Protein AF-A0A8T5BMA0-F1 (afdb_monomer)

Mean predicted aligned error: 6.85 Å

Sequence (98 aa):
MYYATDVYEDEIACFSRDQLEMKISVLMRWQLNVSKLKDLYLSFLRLDYDQTAIDSIMKEIIRLITKEYTSLETIEHRDIVAQRMQDEVFQKMREKSQ

Structure (mmCIF, N/CA/C/O backbone):
data_AF-A0A8T5BMA0-F1
#
_entry.id   AF-A0A8T5BMA0-F1
#
loop_
_atom_site.group_PDB
_atom_site.id
_atom_site.type_symbol
_atom_site.label_atom_id
_atom_site.label_alt_id
_atom_site.label_comp_id
_atom_site.label_asym_id
_atom_site.label_entity_id
_atom_site.label_seq_id
_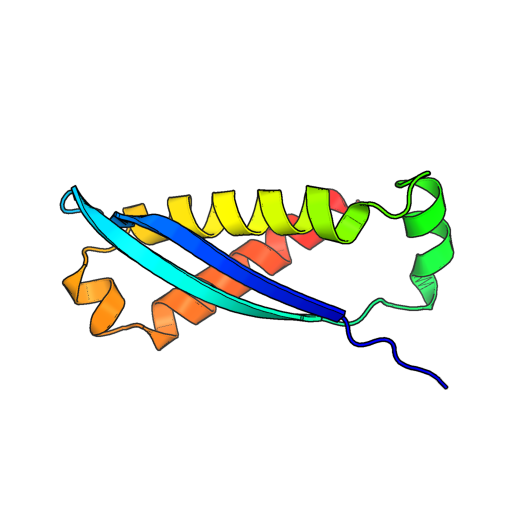atom_site.pdbx_PDB_ins_code
_atom_site.Cartn_x
_atom_site.Cartn_y
_atom_site.Cartn_z
_atom_site.occupancy
_atom_site.B_iso_or_equiv
_atom_site.auth_seq_id
_atom_site.auth_comp_id
_atom_site.auth_asym_id
_atom_site.auth_atom_id
_atom_site.pdbx_PDB_model_num
ATOM 1 N N . MET A 1 1 ? 12.824 -19.658 -22.094 1.00 39.31 1 MET A N 1
ATOM 2 C CA . MET A 1 1 ? 12.939 -18.249 -21.667 1.00 39.31 1 MET A CA 1
ATOM 3 C C . MET A 1 1 ? 12.879 -18.246 -20.150 1.00 39.31 1 MET A C 1
ATOM 5 O O . MET A 1 1 ? 11.909 -18.763 -19.614 1.00 39.31 1 MET A O 1
ATOM 9 N N . TYR A 1 2 ? 13.938 -17.803 -19.470 1.00 38.09 2 TYR A N 1
ATOM 10 C CA . TYR A 1 2 ? 13.939 -17.671 -18.010 1.00 38.09 2 TYR A CA 1
ATOM 11 C C . TYR A 1 2 ? 13.206 -16.376 -17.659 1.00 38.09 2 TYR A C 1
ATOM 13 O O . TYR A 1 2 ? 13.709 -15.292 -17.936 1.00 38.09 2 TYR A O 1
ATOM 21 N N . TYR A 1 3 ? 12.003 -16.491 -17.105 1.00 44.22 3 TYR A N 1
ATOM 22 C CA . TYR A 1 3 ? 11.316 -15.365 -16.484 1.00 44.22 3 TYR A CA 1
ATOM 23 C C . TYR A 1 3 ? 11.788 -15.324 -15.032 1.00 44.22 3 TYR A C 1
ATOM 25 O O . TYR A 1 3 ? 11.317 -16.115 -14.215 1.00 44.22 3 TYR A O 1
ATOM 33 N N . ALA A 1 4 ? 12.761 -14.468 -14.717 1.00 55.44 4 ALA A N 1
ATOM 34 C CA . ALA A 1 4 ? 13.046 -14.154 -13.323 1.00 55.44 4 ALA A CA 1
ATOM 35 C C . ALA A 1 4 ? 11.813 -13.411 -12.789 1.00 55.44 4 ALA A C 1
ATOM 37 O O . ALA A 1 4 ? 11.507 -12.300 -13.214 1.00 55.44 4 ALA A O 1
ATOM 38 N N . THR A 1 5 ? 11.006 -14.114 -11.998 1.00 63.28 5 THR A N 1
ATOM 39 C CA . THR A 1 5 ? 9.925 -13.501 -11.229 1.00 63.28 5 THR A CA 1
ATOM 40 C C . THR A 1 5 ? 10.535 -13.159 -9.891 1.00 63.28 5 THR A C 1
ATOM 42 O O . THR A 1 5 ? 10.890 -14.073 -9.145 1.00 63.28 5 THR A O 1
ATOM 45 N N . ASP A 1 6 ? 10.668 -11.871 -9.617 1.00 76.25 6 ASP A N 1
ATOM 46 C CA . ASP A 1 6 ? 11.246 -11.401 -8.371 1.00 76.25 6 ASP A CA 1
ATOM 47 C C . ASP A 1 6 ? 10.145 -11.193 -7.332 1.00 76.25 6 ASP A C 1
ATOM 49 O O . ASP A 1 6 ? 8.963 -10.977 -7.641 1.00 76.25 6 ASP A O 1
ATOM 53 N N . VAL A 1 7 ? 10.540 -11.343 -6.073 1.00 82.56 7 VAL A N 1
ATOM 54 C CA . VAL A 1 7 ? 9.643 -11.290 -4.923 1.00 82.56 7 VAL A CA 1
ATOM 55 C C . VAL A 1 7 ? 10.206 -10.294 -3.925 1.00 82.56 7 VAL A C 1
ATOM 57 O O . VAL A 1 7 ? 11.378 -10.365 -3.568 1.00 82.56 7 VAL A O 1
ATOM 60 N N . TYR A 1 8 ? 9.352 -9.386 -3.471 1.00 84.12 8 TYR A N 1
ATOM 61 C CA . TYR A 1 8 ? 9.624 -8.486 -2.362 1.00 84.12 8 TYR A CA 1
ATOM 62 C C . TYR A 1 8 ? 8.740 -8.891 -1.182 1.00 84.12 8 TYR A C 1
ATOM 64 O O . TYR A 1 8 ? 7.525 -9.034 -1.337 1.00 84.12 8 TYR A O 1
ATOM 72 N N . GLU A 1 9 ? 9.352 -9.083 -0.019 1.00 89.44 9 GLU A N 1
ATOM 73 C CA . GLU A 1 9 ? 8.677 -9.425 1.230 1.00 89.44 9 GLU A CA 1
ATOM 74 C C . GLU A 1 9 ? 9.224 -8.538 2.350 1.00 89.44 9 GLU A C 1
ATOM 76 O O . GLU A 1 9 ? 10.439 -8.474 2.539 1.00 89.44 9 GLU A O 1
ATOM 81 N N . ASP A 1 10 ? 8.339 -7.843 3.068 1.00 91.44 10 ASP A N 1
ATOM 82 C CA . ASP A 1 10 ? 8.716 -7.017 4.222 1.00 91.44 10 ASP A CA 1
ATOM 83 C C . ASP A 1 10 ? 7.554 -6.870 5.223 1.00 91.44 10 ASP A C 1
ATOM 85 O O . ASP A 1 10 ? 6.379 -7.064 4.890 1.00 91.44 10 ASP A O 1
ATOM 89 N N . GLU A 1 11 ? 7.888 -6.497 6.459 1.00 94.00 11 GLU A N 1
ATOM 90 C CA . GLU A 1 11 ? 6.956 -6.136 7.526 1.00 94.00 11 GLU A CA 1
ATOM 91 C C . GLU A 1 11 ? 7.117 -4.654 7.876 1.00 94.00 11 GLU A C 1
ATOM 93 O O . GLU A 1 11 ? 8.120 -4.215 8.443 1.00 94.00 11 GLU A O 1
ATOM 98 N N . ILE A 1 12 ? 6.095 -3.858 7.564 1.00 93.75 12 ILE A N 1
ATOM 99 C CA . ILE A 1 12 ? 6.172 -2.402 7.677 1.00 93.75 12 ILE A CA 1
ATOM 100 C C . ILE A 1 12 ? 5.372 -1.935 8.890 1.00 93.75 12 ILE A C 1
ATOM 102 O O . ILE A 1 12 ? 4.142 -2.010 8.923 1.00 93.75 12 ILE A O 1
ATOM 106 N N . ALA A 1 13 ? 6.091 -1.410 9.884 1.00 94.69 13 ALA A N 1
ATOM 107 C CA . ALA A 1 13 ? 5.496 -0.720 11.023 1.00 94.69 13 ALA A CA 1
ATOM 108 C C . ALA A 1 13 ? 4.928 0.645 10.594 1.00 94.69 13 ALA A C 1
ATOM 110 O O . ALA A 1 13 ? 5.605 1.450 9.933 1.00 94.69 13 ALA A O 1
ATOM 111 N N . CYS A 1 14 ? 3.675 0.896 10.965 1.00 94.25 14 CYS A N 1
ATOM 112 C CA . CYS A 1 14 ? 2.927 2.104 10.642 1.00 94.25 14 CYS A CA 1
ATOM 113 C C . CYS A 1 14 ? 1.845 2.386 11.695 1.00 94.25 14 CYS A C 1
ATOM 115 O O . CYS A 1 14 ? 1.597 1.580 12.586 1.00 94.25 14 CYS A O 1
ATOM 117 N N . PHE A 1 15 ? 1.220 3.557 11.595 1.00 94.88 15 PHE A N 1
ATOM 118 C CA . PHE A 1 15 ? 0.109 3.949 12.456 1.00 94.88 15 PHE A CA 1
ATOM 119 C C . PHE A 1 15 ? -1.145 4.125 11.613 1.00 94.88 15 PHE A C 1
ATOM 121 O O . PHE A 1 15 ? -1.080 4.701 10.521 1.00 94.88 15 PHE A O 1
ATOM 128 N N . SER A 1 16 ? -2.269 3.656 12.139 1.00 95.69 16 SER A N 1
ATOM 129 C CA . SER A 1 16 ? -3.595 3.935 11.599 1.00 95.69 16 SER A CA 1
ATOM 130 C C . SER A 1 16 ? -4.022 5.384 11.855 1.00 95.69 16 SER A C 1
ATOM 132 O O . SER A 1 16 ? -3.394 6.133 12.611 1.00 95.69 16 SER A O 1
ATOM 134 N N . ARG A 1 17 ? -5.143 5.781 11.250 1.00 97.00 17 ARG A N 1
ATOM 135 C CA . ARG A 1 17 ? -5.790 7.086 11.445 1.00 97.00 17 ARG A CA 1
ATOM 136 C C . ARG A 1 17 ? -6.126 7.379 12.909 1.00 97.00 17 ARG A C 1
ATOM 138 O O . ARG A 1 17 ? -5.987 8.513 13.357 1.00 97.00 17 ARG A O 1
ATOM 145 N N . ASP A 1 18 ? -6.554 6.361 13.650 1.00 97.25 18 ASP A N 1
ATOM 146 C CA . ASP A 1 18 ? -6.861 6.405 15.085 1.00 97.25 18 ASP A CA 1
ATOM 147 C C . ASP A 1 18 ? -5.622 6.233 15.984 1.00 97.25 18 ASP A C 1
ATOM 149 O O . ASP A 1 18 ? -5.754 6.068 17.192 1.00 97.25 18 ASP A O 1
ATOM 153 N N . GLN A 1 19 ? -4.418 6.354 15.407 1.00 92.88 19 GLN A N 1
ATOM 154 C CA . GLN A 1 19 ? -3.120 6.357 16.097 1.00 92.88 19 GLN A CA 1
ATOM 155 C C . GLN A 1 19 ? -2.757 5.043 16.795 1.00 92.88 19 GLN A C 1
ATOM 157 O O . GLN A 1 19 ? -1.919 5.025 17.697 1.00 92.88 19 GLN A O 1
ATOM 162 N N . LEU A 1 20 ? -3.341 3.930 16.364 1.00 95.88 20 LEU A N 1
ATOM 163 C CA . LEU A 1 20 ? -2.943 2.617 16.842 1.00 95.88 20 LEU A CA 1
ATOM 164 C C . LEU A 1 20 ? -1.760 2.110 16.015 1.00 95.88 20 LEU A C 1
ATOM 166 O O . LEU A 1 20 ? -1.695 2.287 14.795 1.00 95.88 20 LEU A O 1
ATOM 170 N N . GLU A 1 21 ? -0.797 1.502 16.701 1.00 94.38 21 GLU A N 1
ATOM 171 C CA . GLU A 1 21 ? 0.372 0.913 16.058 1.00 94.38 21 GLU A CA 1
ATOM 172 C C . GLU A 1 21 ? -0.023 -0.381 15.343 1.00 94.38 21 GLU A C 1
ATOM 174 O O . GLU A 1 21 ? -0.700 -1.248 15.900 1.00 94.38 21 GLU A O 1
ATOM 179 N N . MET A 1 22 ? 0.407 -0.508 14.092 1.00 93.44 22 MET A N 1
ATOM 180 C CA . MET A 1 22 ? 0.109 -1.642 13.235 1.00 93.44 22 MET A CA 1
ATOM 181 C C . MET A 1 22 ? 1.363 -2.105 12.509 1.00 93.44 22 MET A C 1
ATOM 183 O O . MET A 1 22 ? 2.269 -1.329 12.193 1.00 93.44 22 MET A O 1
ATOM 187 N N . LYS A 1 23 ? 1.383 -3.395 12.188 1.00 94.69 23 LYS A N 1
ATOM 188 C CA . LYS A 1 23 ? 2.392 -3.983 11.319 1.00 94.69 23 LYS A CA 1
ATOM 189 C C . LYS A 1 23 ? 1.718 -4.650 10.141 1.00 94.69 23 LYS A C 1
ATOM 191 O O . LYS A 1 23 ? 0.848 -5.501 10.321 1.00 94.69 23 LYS A O 1
ATOM 196 N N . ILE A 1 24 ? 2.114 -4.244 8.943 1.00 91.38 24 ILE A N 1
ATOM 197 C CA .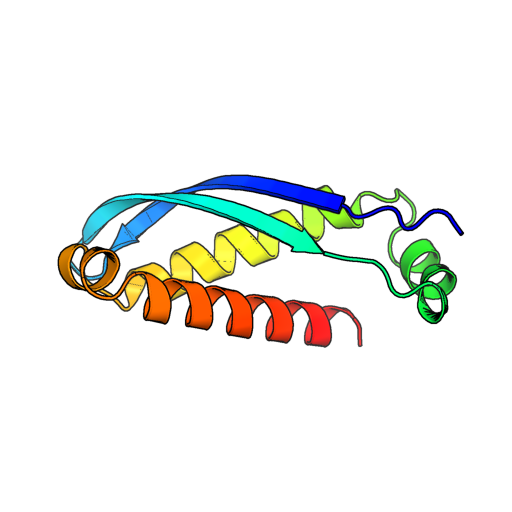 ILE A 1 24 ? 1.558 -4.770 7.702 1.00 91.38 24 ILE A CA 1
ATOM 198 C C . ILE A 1 24 ? 2.640 -5.594 7.019 1.00 91.38 24 ILE A C 1
ATOM 200 O O . ILE A 1 24 ? 3.639 -5.051 6.550 1.00 91.38 24 ILE A O 1
ATOM 204 N N . SER A 1 25 ? 2.431 -6.907 6.983 1.00 93.44 25 SER A N 1
ATOM 205 C CA . SER A 1 25 ? 3.244 -7.831 6.193 1.00 93.44 25 SER A CA 1
ATOM 206 C C . SER A 1 25 ? 2.782 -7.785 4.741 1.00 93.44 25 SER A C 1
ATOM 208 O O . SER A 1 25 ? 1.585 -7.933 4.467 1.00 93.44 25 SER A O 1
ATOM 210 N N . VAL A 1 26 ? 3.719 -7.590 3.816 1.00 89.94 26 VAL A N 1
ATOM 211 C CA . VAL A 1 26 ? 3.423 -7.487 2.386 1.00 89.94 26 VAL A CA 1
ATOM 212 C C . VAL A 1 26 ? 4.309 -8.425 1.591 1.00 89.94 26 VAL A C 1
ATOM 214 O O . VAL A 1 26 ? 5.510 -8.501 1.820 1.00 89.94 26 VAL A O 1
ATOM 217 N N . LEU A 1 27 ? 3.689 -9.107 0.629 1.00 90.56 27 LEU A N 1
ATOM 218 C CA . LEU A 1 27 ? 4.351 -9.945 -0.358 1.00 90.56 27 LEU A CA 1
ATOM 219 C C . LEU A 1 27 ? 3.983 -9.435 -1.751 1.00 90.56 27 LEU A C 1
ATOM 221 O O . LEU A 1 27 ? 2.840 -9.576 -2.189 1.00 90.56 27 LEU A O 1
ATOM 225 N N . MET A 1 28 ? 4.950 -8.860 -2.455 1.00 84.81 28 MET A N 1
ATOM 226 C CA . MET A 1 28 ? 4.795 -8.407 -3.831 1.00 84.81 28 MET A CA 1
ATOM 227 C C . MET A 1 28 ? 5.547 -9.342 -4.772 1.00 84.81 28 MET A C 1
ATOM 229 O O . MET A 1 28 ? 6.702 -9.692 -4.541 1.00 84.81 28 MET A O 1
ATOM 233 N N . ARG A 1 29 ? 4.891 -9.717 -5.870 1.00 84.56 29 ARG A N 1
ATOM 234 C CA . ARG A 1 29 ? 5.506 -10.446 -6.982 1.00 84.56 29 ARG A CA 1
ATOM 235 C C . ARG A 1 29 ? 5.404 -9.597 -8.229 1.00 84.56 29 ARG A C 1
ATOM 237 O O . ARG A 1 29 ? 4.346 -9.033 -8.502 1.00 84.56 29 ARG A O 1
ATOM 244 N N . TRP A 1 30 ? 6.480 -9.532 -8.990 1.00 78.31 30 TRP A N 1
ATOM 245 C CA . TRP A 1 30 ? 6.532 -8.703 -10.181 1.00 78.31 30 TRP A CA 1
ATOM 246 C C . TRP A 1 30 ? 7.499 -9.302 -11.205 1.00 78.31 30 TRP A C 1
ATOM 248 O O . TRP A 1 30 ? 8.256 -10.231 -10.919 1.00 78.31 30 TRP A O 1
ATOM 258 N N . GLN A 1 31 ? 7.387 -8.830 -12.444 1.00 76.62 31 GLN A N 1
ATOM 259 C CA . GLN A 1 31 ? 8.172 -9.322 -13.568 1.00 76.62 31 GLN A CA 1
ATOM 260 C C . GLN A 1 31 ? 8.689 -8.145 -14.382 1.00 76.62 31 GLN A C 1
ATOM 262 O O . GLN A 1 31 ? 7.937 -7.232 -14.734 1.00 76.62 31 GLN A O 1
ATOM 267 N N . LEU A 1 32 ? 9.975 -8.194 -14.716 1.00 73.56 32 LEU A N 1
ATOM 268 C CA . LEU A 1 32 ? 10.609 -7.1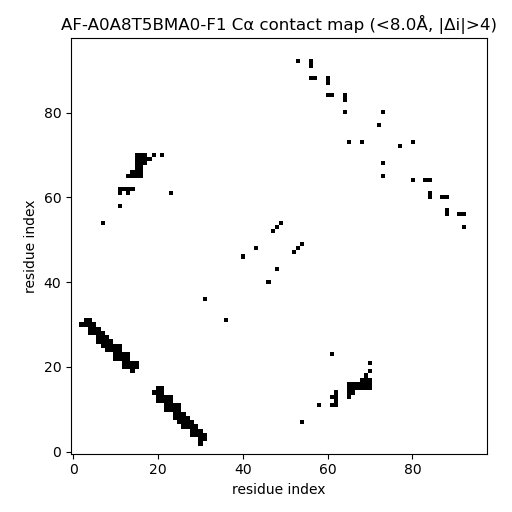83 -15.546 1.00 73.56 32 LEU A CA 1
ATOM 269 C C . LEU A 1 32 ? 10.219 -7.349 -17.014 1.00 73.56 32 LEU A C 1
ATOM 271 O O . LEU A 1 32 ? 10.263 -8.443 -17.582 1.00 73.56 32 LEU A O 1
ATOM 275 N N . ASN A 1 33 ? 9.894 -6.231 -17.664 1.00 73.75 33 ASN A N 1
ATOM 276 C CA . ASN A 1 33 ? 9.707 -6.220 -19.107 1.00 73.75 33 ASN A CA 1
ATOM 277 C C . ASN A 1 33 ? 11.072 -6.256 -19.804 1.00 73.75 33 ASN A C 1
ATOM 279 O O . ASN A 1 33 ? 11.816 -5.273 -19.799 1.00 73.75 33 ASN A O 1
ATOM 283 N N . VAL A 1 34 ? 11.356 -7.379 -20.465 1.00 69.25 34 VAL A N 1
ATOM 284 C CA . VAL A 1 34 ? 12.630 -7.654 -21.147 1.00 69.25 34 VAL A CA 1
ATOM 285 C C . VAL A 1 34 ? 12.998 -6.570 -22.170 1.00 69.25 34 VAL A C 1
ATOM 287 O O . VAL A 1 34 ? 14.172 -6.263 -22.357 1.00 69.25 34 VAL A O 1
ATOM 290 N N . SER A 1 35 ? 12.000 -5.925 -22.780 1.00 73.56 35 SER A N 1
ATOM 291 C CA . SER A 1 35 ? 12.200 -4.878 -23.792 1.00 73.56 35 SER A CA 1
ATOM 292 C C . SER A 1 35 ? 12.770 -3.576 -23.220 1.00 73.56 35 SER A C 1
ATOM 294 O O . SER A 1 35 ? 13.315 -2.777 -23.973 1.00 73.56 35 SER A O 1
ATOM 296 N N . LYS A 1 36 ? 12.651 -3.358 -21.903 1.00 70.25 36 LYS A N 1
ATOM 297 C CA . LYS A 1 36 ? 13.137 -2.162 -21.193 1.00 70.25 36 LYS A CA 1
ATOM 298 C C . LYS A 1 36 ? 14.332 -2.442 -20.275 1.00 70.25 36 LYS A C 1
ATOM 300 O O . LYS A 1 36 ? 14.792 -1.540 -19.581 1.00 70.25 36 LYS A O 1
ATOM 305 N N . LEU A 1 37 ? 14.862 -3.671 -20.280 1.00 69.06 37 LEU A N 1
ATOM 306 C CA . LEU A 1 37 ? 15.989 -4.058 -19.421 1.00 69.06 37 LEU A CA 1
ATOM 307 C C . LEU A 1 37 ? 17.202 -3.151 -19.631 1.00 69.06 37 LEU A C 1
ATOM 309 O O . LEU A 1 37 ? 17.814 -2.724 -18.662 1.00 69.06 37 LEU A O 1
ATOM 313 N N . LYS A 1 38 ? 17.541 -2.825 -20.884 1.00 69.38 38 LYS A N 1
ATOM 314 C CA . LYS A 1 38 ? 18.727 -2.015 -21.196 1.00 69.38 38 LYS A CA 1
ATOM 315 C C . LYS A 1 38 ? 18.666 -0.625 -20.552 1.00 69.38 38 LYS A C 1
ATOM 317 O O . LYS A 1 38 ? 19.666 -0.186 -19.993 1.00 69.38 38 LYS A O 1
ATOM 322 N N . ASP A 1 39 ? 17.506 0.025 -20.587 1.00 69.38 39 ASP A N 1
ATOM 323 C CA . ASP A 1 39 ? 17.312 1.354 -19.996 1.00 69.38 39 ASP A CA 1
ATOM 324 C C . ASP A 1 39 ? 17.344 1.285 -18.463 1.00 69.38 39 ASP A C 1
ATOM 326 O O . ASP A 1 39 ? 17.992 2.108 -17.815 1.00 69.38 39 ASP A O 1
ATOM 330 N N . LEU A 1 40 ? 16.748 0.237 -17.882 1.00 66.56 40 LEU A N 1
ATOM 331 C CA . LEU A 1 40 ? 16.813 -0.029 -16.443 1.00 66.56 40 LEU A CA 1
ATOM 332 C C . LEU A 1 40 ? 18.268 -0.203 -15.970 1.00 66.56 40 LEU A C 1
ATOM 334 O O . LEU A 1 40 ? 18.691 0.464 -15.028 1.00 66.5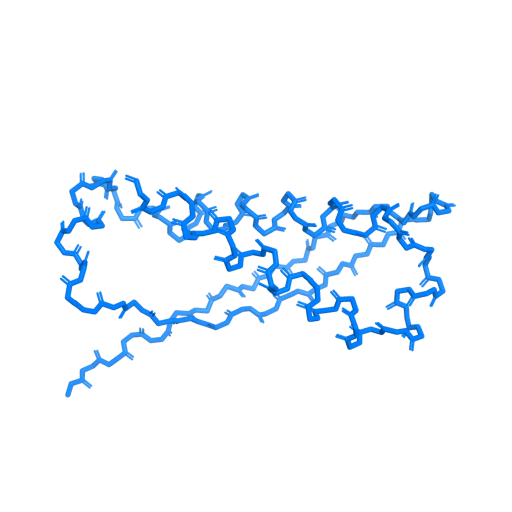6 40 LEU A O 1
ATOM 338 N N . TYR A 1 41 ? 19.060 -1.018 -16.672 1.00 64.75 41 TYR A N 1
ATOM 339 C CA . TYR A 1 41 ? 20.480 -1.230 -16.370 1.00 64.75 41 TYR A CA 1
ATOM 340 C C . TYR A 1 41 ? 21.314 0.054 -16.448 1.00 64.75 41 TYR A C 1
ATOM 342 O O . TYR A 1 41 ? 22.233 0.240 -15.654 1.00 64.75 4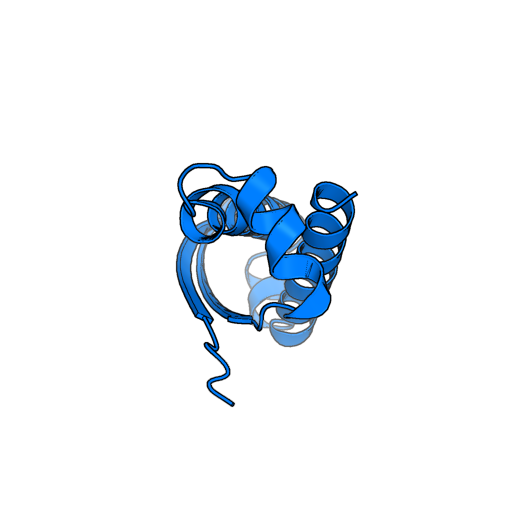1 TYR A O 1
ATOM 350 N N . LEU A 1 42 ? 21.008 0.943 -17.397 1.00 65.44 42 LEU A N 1
ATOM 351 C CA . LEU A 1 42 ? 21.710 2.220 -17.537 1.00 65.44 42 LEU A CA 1
ATOM 352 C C . LEU A 1 42 ? 21.333 3.213 -16.428 1.00 65.44 42 LEU A C 1
ATOM 354 O O . LEU A 1 42 ? 22.189 3.971 -15.978 1.00 65.44 42 LEU A O 1
ATOM 358 N N . SER A 1 43 ? 20.079 3.190 -15.968 1.00 64.25 43 SER A N 1
ATOM 359 C CA . SER A 1 43 ? 19.592 4.052 -14.879 1.00 64.25 43 SER A CA 1
ATOM 360 C C . SER A 1 43 ? 20.054 3.613 -13.481 1.00 64.25 43 SER A C 1
ATOM 362 O O . SER A 1 43 ? 20.249 4.457 -12.607 1.00 64.25 43 SER A O 1
ATOM 364 N N . PHE A 1 44 ? 20.314 2.317 -13.276 1.00 60.09 44 PHE A N 1
ATOM 365 C CA . PHE A 1 44 ? 20.790 1.761 -12.008 1.00 60.09 44 PHE A CA 1
ATOM 366 C C . PHE A 1 44 ? 22.097 0.986 -12.207 1.00 60.09 44 PHE A C 1
ATOM 368 O O . PHE A 1 44 ? 22.115 -0.243 -12.254 1.00 60.09 44 PHE A O 1
ATOM 375 N N . LEU A 1 45 ? 23.215 1.721 -12.245 1.00 52.62 45 LEU A N 1
ATOM 376 C CA . LEU A 1 45 ? 24.589 1.212 -12.427 1.00 52.62 45 LEU A CA 1
ATOM 377 C C . LEU A 1 45 ? 25.001 0.064 -11.480 1.00 52.62 45 LEU A C 1
ATOM 379 O O . LEU A 1 45 ? 25.982 -0.622 -11.758 1.00 52.62 45 LEU A O 1
ATOM 383 N N . ARG A 1 46 ? 24.289 -0.140 -10.364 1.00 58.69 46 ARG A N 1
ATOM 384 C CA . ARG A 1 46 ? 24.574 -1.181 -9.362 1.00 58.69 46 ARG A CA 1
ATOM 385 C C . ARG A 1 46 ? 23.579 -2.347 -9.324 1.00 58.69 46 ARG A C 1
ATOM 387 O O . ARG A 1 46 ? 23.774 -3.242 -8.521 1.00 58.69 46 ARG A O 1
ATOM 394 N N . LEU A 1 47 ? 22.544 -2.362 -10.171 1.00 59.22 47 LEU A N 1
ATOM 395 C CA . LEU A 1 47 ? 21.393 -3.282 -10.060 1.00 59.22 47 LEU A CA 1
ATOM 396 C C . LEU A 1 47 ? 20.607 -3.197 -8.728 1.00 59.22 47 LEU A C 1
ATOM 398 O O . LEU A 1 47 ? 19.696 -3.987 -8.514 1.00 59.22 47 LEU A O 1
ATOM 402 N N . ASP A 1 48 ? 20.855 -2.207 -7.867 1.00 62.22 48 ASP A N 1
ATOM 403 C CA . ASP A 1 48 ? 20.162 -2.063 -6.572 1.00 62.22 48 ASP A CA 1
ATOM 404 C C . ASP A 1 48 ? 18.705 -1.544 -6.700 1.00 62.22 48 ASP A C 1
ATOM 406 O O . ASP A 1 48 ? 18.133 -1.038 -5.725 1.00 62.22 48 ASP A O 1
ATOM 410 N N . TYR A 1 49 ? 18.104 -1.607 -7.899 1.00 61.44 49 TYR A N 1
ATOM 411 C CA . TYR A 1 49 ? 16.770 -1.057 -8.178 1.00 61.44 49 TYR A CA 1
ATOM 412 C C . TYR A 1 49 ? 15.695 -1.726 -7.310 1.00 61.44 49 TYR A C 1
ATOM 414 O O . TYR A 1 49 ? 14.817 -1.036 -6.786 1.00 61.44 49 TYR A O 1
ATOM 422 N N . ASP A 1 50 ? 15.831 -3.030 -7.065 1.00 58.88 50 ASP A N 1
ATOM 423 C CA . ASP A 1 50 ? 14.896 -3.808 -6.249 1.00 58.88 50 ASP A CA 1
ATOM 424 C C . ASP A 1 50 ? 14.925 -3.433 -4.784 1.00 58.88 50 ASP A C 1
ATOM 426 O O . ASP A 1 50 ? 13.890 -3.184 -4.174 1.00 58.88 50 ASP A O 1
ATOM 430 N N . GLN A 1 51 ? 16.112 -3.344 -4.202 1.00 64.00 51 GLN A N 1
ATOM 431 C CA . GLN A 1 51 ? 16.215 -3.099 -2.771 1.00 64.00 51 GLN A CA 1
ATOM 432 C C . GLN A 1 51 ? 16.040 -1.637 -2.398 1.00 64.00 51 GLN A C 1
ATOM 434 O O . GLN A 1 51 ? 15.579 -1.360 -1.300 1.00 64.00 51 GLN A O 1
ATOM 439 N N . THR A 1 52 ? 16.388 -0.693 -3.273 1.00 66.38 52 THR A N 1
ATOM 440 C CA . THR A 1 52 ? 16.373 0.723 -2.881 1.00 66.38 52 THR A CA 1
ATOM 441 C C . THR A 1 52 ? 15.120 1.441 -3.365 1.00 66.38 52 THR A C 1
ATOM 443 O O . THR A 1 52 ? 14.518 2.209 -2.614 1.00 66.38 52 THR A O 1
ATOM 446 N N . ALA A 1 53 ? 14.702 1.215 -4.615 1.00 75.88 53 ALA A N 1
ATOM 447 C CA . ALA A 1 53 ? 13.570 1.944 -5.177 1.00 75.88 53 ALA A CA 1
ATOM 448 C C . ALA A 1 53 ? 12.234 1.308 -4.778 1.00 75.88 53 ALA A C 1
ATOM 450 O O . ALA A 1 53 ? 11.349 2.031 -4.317 1.00 75.88 53 ALA A O 1
ATOM 451 N N . ILE A 1 54 ? 12.099 -0.018 -4.911 1.00 82.25 54 ILE A N 1
ATOM 452 C CA . ILE A 1 54 ? 10.854 -0.724 -4.569 1.00 82.25 54 ILE A CA 1
ATOM 453 C C . ILE A 1 54 ? 10.594 -0.629 -3.069 1.00 82.25 54 ILE A C 1
ATOM 455 O O . ILE A 1 54 ? 9.528 -0.160 -2.684 1.00 82.25 54 ILE A O 1
ATOM 459 N N . ASP A 1 55 ? 11.577 -0.963 -2.229 1.00 86.62 55 ASP A N 1
ATOM 460 C CA . ASP A 1 55 ? 11.439 -0.889 -0.768 1.00 86.62 55 ASP A CA 1
ATOM 461 C C . ASP A 1 55 ? 11.002 0.503 -0.286 1.00 86.62 55 ASP A C 1
ATOM 463 O O . ASP A 1 55 ? 10.055 0.641 0.492 1.00 86.62 55 ASP A O 1
ATOM 467 N N . SER A 1 56 ? 11.640 1.557 -0.809 1.00 88.00 56 SER A N 1
ATOM 468 C CA . SER A 1 56 ? 11.295 2.936 -0.462 1.00 88.00 56 SER A CA 1
ATOM 469 C C . SER A 1 56 ? 9.864 3.290 -0.870 1.00 88.00 56 SER A C 1
ATOM 471 O O . SER A 1 56 ? 9.157 3.915 -0.080 1.00 88.00 56 SER A O 1
ATOM 473 N N . ILE A 1 57 ? 9.438 2.923 -2.084 1.00 90.25 57 ILE A N 1
ATOM 474 C CA . ILE A 1 57 ? 8.084 3.208 -2.585 1.00 90.25 57 ILE A CA 1
ATOM 475 C C . ILE A 1 57 ? 7.046 2.437 -1.766 1.00 90.25 57 ILE A C 1
ATOM 477 O O . ILE A 1 57 ? 6.053 3.020 -1.334 1.00 90.25 57 ILE A O 1
ATOM 481 N N . MET A 1 58 ? 7.299 1.151 -1.510 1.00 90.75 58 MET A N 1
ATOM 482 C CA . MET A 1 58 ? 6.426 0.284 -0.721 1.00 90.75 58 MET A CA 1
ATOM 483 C C . MET A 1 58 ? 6.214 0.854 0.681 1.00 90.75 58 MET A C 1
ATOM 485 O O . MET A 1 58 ? 5.077 1.098 1.086 1.00 90.75 58 MET A O 1
ATOM 489 N N . LYS A 1 59 ? 7.303 1.149 1.401 1.00 92.62 59 LYS A N 1
ATOM 490 C CA . LYS A 1 59 ? 7.254 1.724 2.754 1.00 92.62 59 LYS A CA 1
ATOM 491 C C . LYS A 1 59 ? 6.520 3.051 2.803 1.00 92.62 59 LYS A C 1
ATOM 493 O O . LYS A 1 59 ? 5.742 3.280 3.728 1.00 92.62 59 LYS A O 1
ATOM 498 N N . GLU A 1 60 ? 6.778 3.932 1.842 1.00 93.44 60 GLU A N 1
ATOM 499 C CA . GLU A 1 60 ? 6.119 5.232 1.768 1.00 93.44 60 GLU A CA 1
ATOM 500 C C . GLU A 1 60 ? 4.608 5.074 1.574 1.00 93.44 60 GLU A C 1
ATOM 502 O O . GLU A 1 60 ? 3.830 5.622 2.355 1.00 93.44 60 GLU A O 1
ATOM 507 N N . ILE A 1 61 ? 4.192 4.284 0.583 1.00 94.50 61 ILE A N 1
ATOM 508 C CA . ILE A 1 61 ? 2.782 4.133 0.215 1.00 94.50 61 ILE A CA 1
ATOM 509 C C . ILE A 1 61 ? 1.997 3.403 1.296 1.00 94.50 61 ILE A C 1
ATOM 511 O O . ILE A 1 61 ? 0.918 3.855 1.671 1.00 94.50 61 ILE A O 1
ATOM 515 N N . ILE A 1 62 ? 2.542 2.319 1.847 1.00 93.38 62 ILE A N 1
ATOM 516 C CA . ILE A 1 62 ? 1.872 1.564 2.910 1.00 93.38 62 ILE A CA 1
ATOM 517 C C . ILE A 1 62 ? 1.643 2.463 4.125 1.00 93.38 62 ILE A C 1
ATOM 519 O O . ILE A 1 62 ? 0.538 2.498 4.665 1.00 93.38 62 ILE A O 1
ATOM 523 N N . ARG A 1 63 ? 2.640 3.265 4.522 1.00 94.50 63 ARG A N 1
ATOM 524 C CA . ARG A 1 63 ? 2.489 4.231 5.622 1.00 94.50 63 ARG A CA 1
ATOM 525 C C . ARG A 1 63 ? 1.496 5.344 5.300 1.00 94.50 63 ARG A C 1
ATOM 527 O O . ARG A 1 63 ? 0.791 5.783 6.203 1.00 94.50 63 ARG A O 1
ATOM 534 N N . LEU A 1 64 ? 1.464 5.824 4.060 1.00 95.00 64 LEU A N 1
ATOM 535 C CA . LEU A 1 64 ? 0.570 6.900 3.640 1.00 95.00 64 LEU A CA 1
ATOM 536 C C . LEU A 1 64 ? -0.887 6.432 3.616 1.00 95.00 64 LEU A C 1
ATOM 538 O O . LEU A 1 64 ? -1.731 7.056 4.248 1.00 95.00 64 LEU A O 1
ATOM 542 N N . ILE A 1 65 ? -1.158 5.296 2.977 1.00 94.62 65 ILE A N 1
ATOM 543 C CA . ILE A 1 65 ? -2.509 4.747 2.848 1.00 94.62 65 ILE A CA 1
ATOM 544 C C . ILE A 1 65 ? -3.051 4.303 4.205 1.00 94.62 65 ILE A C 1
ATOM 546 O O . ILE A 1 65 ? -4.201 4.591 4.517 1.00 94.62 65 ILE A O 1
ATOM 550 N N . THR A 1 66 ? -2.238 3.657 5.048 1.00 92.94 66 THR A N 1
ATOM 551 C CA . THR A 1 66 ? -2.706 3.188 6.368 1.00 92.94 66 THR A CA 1
ATOM 552 C C . THR A 1 66 ? -3.169 4.340 7.263 1.00 92.94 66 THR A C 1
ATOM 554 O O . THR A 1 66 ? -4.110 4.176 8.032 1.00 92.94 66 THR A O 1
ATOM 557 N N . LYS A 1 67 ? -2.595 5.542 7.116 1.00 94.75 67 LYS A N 1
ATOM 558 C CA . LYS A 1 67 ? -3.043 6.738 7.851 1.00 94.75 67 LYS A CA 1
ATOM 559 C C . LYS A 1 67 ? -4.450 7.208 7.481 1.00 94.75 67 LYS A C 1
ATOM 561 O O . LYS A 1 67 ? -5.020 8.023 8.204 1.00 94.75 67 LYS A O 1
ATOM 566 N N . GLU A 1 68 ? -5.004 6.742 6.369 1.00 95.62 68 GLU A N 1
ATOM 567 C CA . GLU A 1 68 ? -6.346 7.118 5.927 1.00 95.62 68 GLU A CA 1
ATOM 568 C C . GLU A 1 68 ? -7.446 6.240 6.537 1.00 95.62 68 GLU A C 1
ATOM 570 O O . GLU A 1 68 ? -8.608 6.648 6.563 1.00 95.62 68 GLU A O 1
ATOM 575 N N . TYR A 1 69 ? -7.077 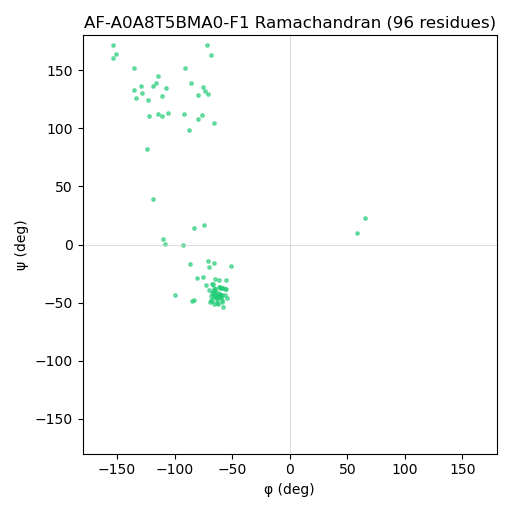5.077 7.079 1.00 95.44 69 TYR A N 1
ATOM 576 C CA . TYR A 1 69 ? -7.991 4.097 7.658 1.00 95.44 69 TYR A CA 1
ATOM 577 C C . TYR A 1 69 ? -7.747 3.954 9.159 1.00 95.44 69 TYR A C 1
ATOM 579 O O . TYR A 1 69 ? -6.621 4.036 9.644 1.00 95.44 69 TYR A O 1
ATOM 587 N N . THR A 1 70 ? -8.805 3.722 9.924 1.00 96.56 70 THR A N 1
ATOM 588 C CA . THR A 1 70 ? -8.693 3.225 11.300 1.00 96.56 70 THR A CA 1
ATOM 589 C C . THR A 1 70 ? -8.185 1.787 11.297 1.00 96.56 70 THR A C 1
ATOM 591 O O . THR A 1 70 ? -8.248 1.085 10.278 1.00 96.56 70 THR A O 1
ATOM 594 N N . SER A 1 71 ? -7.699 1.310 12.442 1.00 94.19 71 SER A N 1
ATOM 595 C CA . SER A 1 71 ? -7.288 -0.092 12.561 1.00 94.19 71 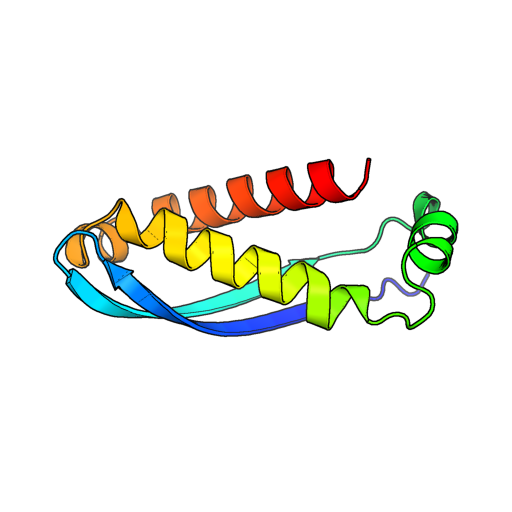SER A CA 1
ATOM 596 C C . SER A 1 71 ? -8.423 -1.062 12.257 1.00 94.19 71 SER A C 1
ATOM 598 O O . SER A 1 71 ? -8.182 -2.086 11.622 1.00 94.19 71 SER A O 1
ATOM 600 N N . LEU A 1 72 ? -9.654 -0.729 12.658 1.00 95.69 72 LEU A N 1
ATOM 601 C CA . LEU A 1 72 ? -10.818 -1.565 12.385 1.00 95.69 72 LEU A CA 1
ATOM 602 C C . LEU A 1 72 ? -11.136 -1.608 10.885 1.00 95.69 72 LEU A C 1
ATOM 604 O O . LEU A 1 72 ? -11.228 -2.697 10.330 1.00 95.69 72 LEU A O 1
ATOM 608 N N . GLU A 1 73 ? -11.193 -0.454 10.211 1.00 95.69 73 GLU A N 1
ATOM 609 C CA . GLU A 1 73 ? -11.422 -0.387 8.755 1.00 95.69 73 GLU A CA 1
ATOM 610 C C . GLU A 1 73 ? -10.349 -1.169 7.976 1.00 95.69 73 GLU A C 1
ATOM 612 O O . GLU A 1 73 ? -10.658 -1.855 7.004 1.00 95.69 73 GLU A O 1
ATOM 617 N N . THR A 1 74 ? -9.093 -1.122 8.432 1.00 93.12 74 THR A N 1
ATOM 618 C CA . THR A 1 74 ? -7.975 -1.857 7.812 1.00 93.12 74 THR A CA 1
ATOM 619 C C . THR A 1 74 ? -8.139 -3.379 7.923 1.00 93.12 74 THR A C 1
ATOM 621 O O . THR A 1 74 ? -7.663 -4.121 7.061 1.00 93.12 74 THR A O 1
ATOM 624 N N . ILE A 1 75 ? -8.813 -3.857 8.973 1.00 93.56 75 ILE A N 1
ATOM 625 C CA . ILE A 1 75 ? -9.102 -5.279 9.191 1.00 93.56 75 ILE A CA 1
ATOM 626 C C . ILE A 1 75 ? -10.367 -5.694 8.433 1.00 93.56 75 ILE A C 1
ATOM 628 O O . ILE A 1 75 ? -10.352 -6.708 7.735 1.00 93.56 75 ILE A O 1
ATOM 632 N N . GLU A 1 76 ? -11.447 -4.921 8.559 1.00 96.00 76 GLU A N 1
ATOM 633 C CA . GLU A 1 76 ? -12.758 -5.228 7.973 1.00 96.00 76 GLU A CA 1
ATOM 634 C C . GLU A 1 76 ? -12.754 -5.154 6.442 1.00 96.00 76 GLU A C 1
ATOM 636 O O . GLU A 1 76 ? -13.431 -5.944 5.786 1.00 96.00 76 GLU A O 1
ATOM 641 N N . HIS A 1 77 ? -11.966 -4.243 5.868 1.00 95.12 77 HIS A N 1
ATOM 642 C CA . HIS A 1 77 ? -11.899 -3.988 4.425 1.00 95.12 77 HIS A CA 1
ATOM 643 C C . HIS A 1 77 ? -10.498 -4.243 3.865 1.00 95.12 77 HIS A C 1
ATOM 645 O O . HIS A 1 77 ? -9.982 -3.492 3.031 1.00 95.12 77 HIS A O 1
ATOM 651 N N . ARG A 1 78 ? -9.849 -5.303 4.358 1.00 92.19 78 ARG A N 1
ATOM 652 C CA . ARG A 1 78 ? -8.451 -5.625 4.043 1.00 92.19 78 ARG A CA 1
ATOM 653 C C . ARG A 1 78 ? -8.181 -5.751 2.544 1.00 92.19 78 ARG A C 1
ATOM 655 O O . ARG A 1 78 ? -7.121 -5.343 2.081 1.00 92.19 78 ARG A O 1
ATOM 662 N N . ASP A 1 79 ? -9.115 -6.327 1.802 1.00 93.81 79 ASP A N 1
ATOM 663 C CA . ASP A 1 79 ? -9.065 -6.482 0.349 1.00 93.81 79 ASP A CA 1
ATOM 664 C C . ASP A 1 79 ? -9.055 -5.128 -0.373 1.00 93.81 79 ASP A C 1
ATOM 666 O O . ASP A 1 79 ? -8.207 -4.895 -1.233 1.00 93.81 79 ASP A O 1
ATOM 670 N N . ILE A 1 80 ? -9.928 -4.205 0.036 1.00 94.44 80 ILE A N 1
ATOM 671 C CA . ILE A 1 80 ? -10.011 -2.852 -0.527 1.00 94.44 80 ILE A CA 1
ATOM 672 C C . ILE A 1 80 ? -8.733 -2.064 -0.220 1.00 94.44 80 ILE A C 1
ATOM 674 O O . ILE A 1 80 ? -8.170 -1.413 -1.104 1.00 94.44 80 ILE A O 1
ATOM 678 N N . VAL A 1 81 ? -8.242 -2.140 1.020 1.00 93.38 81 VAL A N 1
ATOM 679 C CA . VAL A 1 81 ? -7.003 -1.464 1.429 1.00 93.38 81 VAL A CA 1
ATOM 680 C C . VAL A 1 81 ? -5.800 -2.023 0.667 1.00 93.38 81 VAL A C 1
ATOM 682 O O . VAL A 1 81 ? -4.992 -1.248 0.154 1.00 93.38 81 VAL A O 1
ATOM 685 N N . ALA A 1 82 ? -5.701 -3.349 0.533 1.00 92.06 82 ALA A N 1
ATOM 686 C CA . ALA A 1 82 ? -4.630 -3.998 -0.218 1.00 92.06 82 ALA A CA 1
ATOM 687 C C . ALA A 1 82 ? -4.658 -3.619 -1.706 1.00 92.06 82 ALA A C 1
ATOM 689 O O . ALA A 1 82 ? -3.613 -3.283 -2.263 1.00 92.06 82 ALA A O 1
ATOM 690 N N . GLN A 1 83 ? -5.839 -3.605 -2.331 1.00 93.31 83 GLN A N 1
ATOM 691 C CA . GLN A 1 83 ? -5.991 -3.185 -3.725 1.00 93.31 83 GLN A CA 1
ATOM 692 C C . GLN A 1 83 ? -5.546 -1.733 -3.916 1.00 93.31 83 GLN A C 1
ATOM 694 O O . GLN A 1 83 ? -4.782 -1.428 -4.827 1.00 93.31 83 GLN A O 1
ATOM 699 N N . ARG A 1 84 ? -5.951 -0.839 -3.010 1.00 95.06 84 ARG A N 1
ATOM 700 C CA . ARG A 1 84 ? -5.543 0.566 -3.065 1.00 95.06 84 ARG A CA 1
ATOM 701 C C . ARG A 1 84 ? -4.029 0.737 -2.924 1.00 95.06 84 ARG A C 1
ATOM 703 O O . ARG A 1 84 ? -3.439 1.538 -3.644 1.00 95.06 84 ARG A O 1
ATOM 710 N N . MET A 1 85 ? -3.393 -0.019 -2.023 1.00 92.88 85 MET A N 1
ATOM 711 C CA . MET A 1 85 ? -1.930 -0.042 -1.901 1.00 92.88 85 MET A CA 1
ATOM 712 C C . MET A 1 85 ? -1.268 -0.506 -3.191 1.00 92.88 85 MET A C 1
ATOM 714 O O . MET A 1 85 ? -0.323 0.127 -3.655 1.00 92.88 85 MET A O 1
ATOM 718 N N . GLN A 1 86 ? -1.782 -1.577 -3.790 1.00 91.25 86 GLN A N 1
ATOM 719 C CA . GLN A 1 86 ? -1.284 -2.091 -5.055 1.00 91.25 86 GLN A CA 1
ATOM 720 C C . GLN A 1 86 ? -1.371 -1.037 -6.170 1.00 91.25 86 GLN A C 1
ATOM 722 O O . GLN A 1 86 ? -0.374 -0.793 -6.853 1.00 91.25 86 GLN A O 1
ATOM 727 N N . ASP A 1 87 ? -2.528 -0.400 -6.340 1.00 93.12 87 ASP A N 1
ATOM 728 C CA . ASP A 1 87 ? -2.765 0.580 -7.404 1.00 93.12 87 ASP A CA 1
ATOM 729 C C . ASP A 1 87 ? -1.820 1.782 -7.295 1.00 93.12 87 ASP A C 1
ATOM 731 O O . ASP A 1 87 ? -1.191 2.175 -8.284 1.00 93.12 87 ASP A O 1
ATOM 735 N N . GLU A 1 88 ? -1.658 2.310 -6.082 1.00 93.75 88 GLU A N 1
ATOM 736 C CA . GLU A 1 88 ? -0.788 3.453 -5.811 1.00 93.75 88 GLU A CA 1
ATOM 737 C C . GLU A 1 88 ? 0.691 3.100 -6.028 1.00 93.75 88 GLU A C 1
ATOM 739 O O . GLU A 1 88 ? 1.443 3.880 -6.619 1.00 93.75 88 GLU A O 1
ATOM 744 N N . VAL A 1 89 ? 1.122 1.896 -5.621 1.00 90.25 89 VAL A N 1
ATOM 745 C CA . VAL A 1 89 ? 2.500 1.445 -5.869 1.00 90.25 89 VAL A CA 1
ATOM 746 C C . VAL A 1 89 ? 2.766 1.337 -7.361 1.00 90.25 89 VAL A C 1
ATOM 748 O O . VAL A 1 89 ? 3.766 1.872 -7.847 1.00 90.25 89 VAL A O 1
ATOM 751 N N . PHE A 1 90 ? 1.868 0.699 -8.110 1.00 87.12 90 PHE A N 1
ATOM 752 C CA . PHE A 1 90 ? 2.023 0.582 -9.555 1.00 87.12 90 PHE A CA 1
ATOM 753 C C . PHE A 1 90 ? 2.035 1.945 -10.248 1.00 87.12 90 PHE A C 1
ATOM 755 O O . PHE A 1 90 ? 2.783 2.127 -11.211 1.00 87.12 90 PHE A O 1
ATOM 762 N N . GLN A 1 91 ? 1.241 2.905 -9.774 1.00 90.12 91 GLN A N 1
ATOM 763 C CA . GLN A 1 91 ? 1.257 4.269 -10.292 1.00 90.12 91 GLN A CA 1
ATOM 764 C C . GLN A 1 91 ? 2.613 4.943 -10.055 1.00 90.12 91 GLN A C 1
ATOM 766 O O . GLN A 1 91 ? 3.243 5.404 -11.009 1.00 90.12 91 GLN A O 1
ATOM 771 N N . LYS A 1 92 ? 3.126 4.902 -8.823 1.00 86.81 92 LYS A N 1
ATOM 772 C CA . LYS A 1 92 ? 4.401 5.539 -8.465 1.00 86.81 92 LYS A CA 1
ATOM 773 C C . LYS A 1 92 ? 5.610 4.889 -9.144 1.00 86.81 92 LYS A C 1
ATOM 775 O O . LYS A 1 92 ? 6.559 5.576 -9.524 1.00 86.81 92 LYS A O 1
ATOM 780 N N . MET A 1 93 ? 5.569 3.572 -9.361 1.00 81.56 93 MET A N 1
ATOM 781 C CA . MET A 1 93 ? 6.580 2.859 -10.149 1.00 81.56 93 MET A CA 1
ATOM 782 C C . MET A 1 93 ? 6.589 3.293 -11.620 1.00 81.56 93 MET A C 1
ATOM 784 O O . MET A 1 93 ? 7.662 3.414 -12.210 1.00 81.56 93 MET A O 1
ATOM 788 N N . ARG A 1 94 ? 5.417 3.552 -12.222 1.00 80.50 94 ARG A N 1
ATOM 789 C CA . ARG A 1 94 ? 5.334 4.066 -13.601 1.00 80.50 94 ARG A 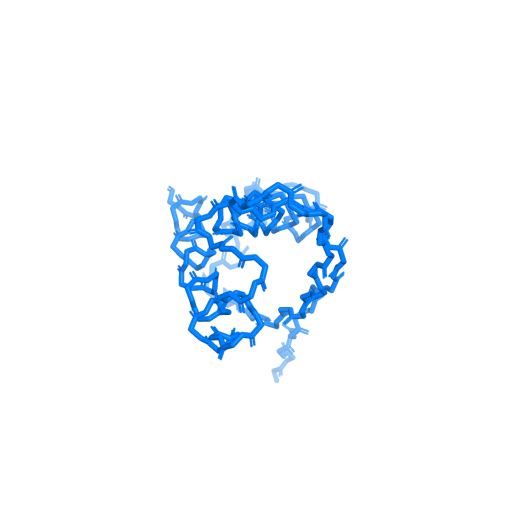CA 1
ATOM 790 C C . ARG A 1 94 ? 5.923 5.469 -13.721 1.00 80.50 94 ARG A C 1
ATOM 792 O O . ARG A 1 94 ? 6.648 5.719 -14.677 1.00 80.50 94 ARG A O 1
ATOM 799 N N . GLU A 1 95 ? 5.645 6.344 -12.758 1.00 79.81 95 GLU A N 1
ATOM 800 C CA . GLU A 1 95 ? 6.139 7.728 -12.744 1.00 79.81 95 GLU A CA 1
ATOM 801 C C . GLU A 1 95 ? 7.662 7.808 -12.608 1.00 79.81 95 GLU A C 1
ATOM 803 O O . GLU A 1 95 ? 8.294 8.593 -13.303 1.00 79.81 95 GLU A O 1
ATOM 808 N N . LYS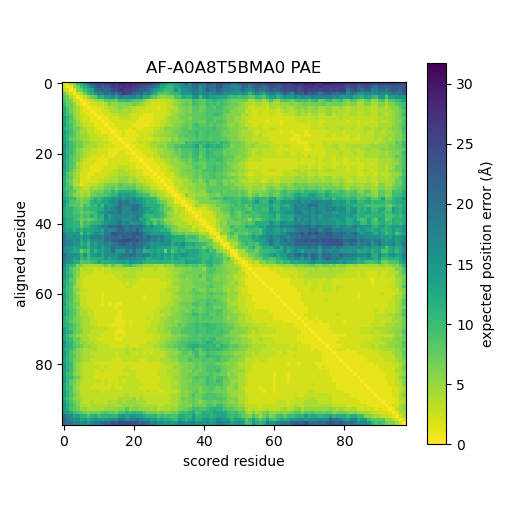 A 1 96 ? 8.279 6.957 -11.775 1.00 65.94 96 LYS A N 1
ATOM 809 C CA . LYS A 1 96 ? 9.748 6.896 -11.658 1.00 65.94 96 LYS A CA 1
ATOM 810 C C . LYS A 1 96 ? 10.457 6.286 -12.872 1.00 65.94 96 LYS A C 1
ATOM 812 O O . LYS A 1 96 ? 11.678 6.380 -12.958 1.00 65.94 96 LYS A O 1
ATOM 817 N N . SER A 1 97 ? 9.722 5.613 -13.758 1.00 54.34 97 SER A N 1
ATOM 818 C CA . SER A 1 97 ? 10.262 4.975 -14.964 1.00 54.34 97 SER A CA 1
ATOM 819 C C . SER A 1 97 ? 10.201 5.878 -16.210 1.00 54.34 97 SER A C 1
ATOM 821 O O . SER A 1 97 ? 10.597 5.412 -17.285 1.00 54.34 97 SER A O 1
ATOM 823 N N . GLN A 1 98 ? 9.676 7.105 -16.099 1.00 41.66 98 GLN A N 1
ATOM 824 C CA . GLN A 1 98 ? 9.695 8.139 -17.145 1.00 41.66 98 GLN A CA 1
ATOM 825 C C . GLN A 1 98 ? 10.863 9.103 -16.941 1.00 41.66 98 GLN A C 1
ATOM 827 O O . GLN A 1 98 ? 11.399 9.555 -17.976 1.00 41.66 98 GLN A O 1
#

Foldseek 3Di:
DDFPWDKDWDWAWAAALVGDIDIDTDIDIDTDDPVCVVVVCVVDVPPCCCVPVLVVLLNVLLRVLRSVHHPVCCVVVVVVSVVSSVVSSVVVVVVVSD

Solvent-accessible surface area (backbone atoms only — not comparable to full-atom values): 5812 Å² total; per-residue (Å²): 134,89,77,72,68,50,74,50,75,53,75,46,78,36,45,22,54,75,68,46,83,44,73,50,76,48,79,49,76,52,72,78,60,76,93,50,44,70,61,52,50,69,76,32,85,77,69,52,53,63,71,56,53,48,48,51,50,49,56,50,46,52,42,55,57,38,39,76,30,38,66,64,53,50,63,78,39,38,67,61,52,50,48,51,48,50,52,53,47,55,50,54,55,54,63,76,72,109

Nearest PDB structures (foldseek):
  8rrh-assembly1_E  TM=9.414E-01  e=1.895E-03  Homo sapiens
  8rrh-assembly1_J  TM=9.286E-01  e=2.016E-03  Homo sapiens
  8a5q-assembly1_X  TM=4.620E-01  e=4.194E+00  Thermochaetoides thermophila
  1um2-assembly1_A  TM=4.157E-01  e=4.463E+00  Saccharomyces cerevisiae

Radius of gyration: 15.23 Å; Cα contacts (8 Å, |Δi|>4): 98; chains: 1; bounding box: 37×26×41 Å

Secondary structure (DSSP, 8-state):
----EEEEEEEEEEE-TT--EEEEEEEEEEE--GGGHHHHHHH-TTSTIIIIIIHHHHHHHHHHHHTTS-HHHHHHTHHHHHHHHHHHHHHHHHHHT-

pLDDT: mean 82.17, std 15.3, range [38.09, 97.25]